Protein AF-A0A956IWG9-F1 (afdb_monomer)

Mean predicted aligned error: 9.51 Å

pLDDT: mean 83.29, std 15.36, range [44.06, 97.94]

Foldseek 3Di:
DDPVVVVVPDDPPPDDDPDADDDDPPDDPVACCVVCLVVVLVVQLVVVCVVQLPDQVSLLVVLLVLLVVLLVVLVVVPDPVSVVVNVVSVVCNVCSVVDDSVRSSVVSSVSSSVVSPVVSDDDGVVVVVVVVVVD

Nearest PDB structures (foldseek):
  7f6j-assembly1_C  TM=3.309E-01  e=4.260E+00  Homo sapiens

Radius of gyration: 18.9 Å; Cα contacts (8 Å, |Δi|>4): 73; chains: 1; bounding box: 48×25×48 Å

Sequence (135 aa):
MSLLTRFLQSPPVRVPTLFPPRVGPGDPRIYSFNSERPRIIDDLVLRVVESHGRDEERLLFALNEAANAEVRRLATQRDAEAEVSLDHWRRLLRRLGKMSHVERVEALKKTVRHMGEDIAGNFDVRVFRATRRMV

Solvent-accessible surface area (backbone atoms only — not comparable to full-atom values): 8062 Å² total; per-residue (Å²): 135,59,74,68,58,56,60,74,69,48,79,79,83,84,73,81,76,90,72,74,81,83,84,57,94,88,58,65,72,67,62,54,39,64,80,47,42,64,58,55,40,50,54,50,31,51,54,51,44,68,73,32,52,78,44,66,67,56,33,51,49,52,53,50,51,52,36,54,53,49,40,57,55,29,70,71,65,78,43,77,69,33,53,57,51,33,54,53,34,52,51,49,63,75,42,53,89,76,48,52,70,69,56,48,42,53,47,49,44,52,51,46,38,54,52,43,52,59,74,65,57,85,60,48,65,66,55,55,56,53,54,64,73,76,110

Structure (mmCIF, N/CA/C/O backbone):
data_AF-A0A956IWG9-F1
#
_entry.id   AF-A0A956IWG9-F1
#
loop_
_atom_site.group_PDB
_atom_site.id
_atom_site.type_symbol
_atom_site.label_atom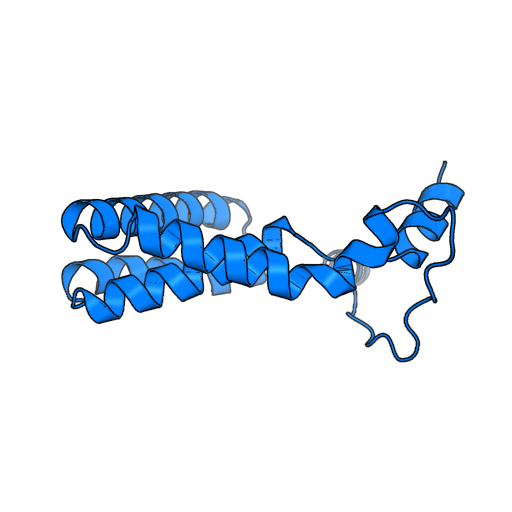_id
_atom_site.label_alt_id
_atom_site.label_comp_id
_atom_site.label_asym_id
_atom_site.label_entity_id
_atom_site.label_seq_id
_atom_site.pdbx_PDB_ins_code
_atom_site.Cartn_x
_atom_site.Cartn_y
_atom_site.Cartn_z
_atom_site.occupancy
_atom_site.B_iso_or_equiv
_atom_site.auth_seq_id
_atom_site.auth_comp_id
_atom_site.auth_asym_id
_atom_site.auth_atom_id
_atom_site.pdbx_PDB_model_num
ATOM 1 N N . MET A 1 1 ? 32.267 13.675 8.436 1.00 49.84 1 MET A N 1
ATOM 2 C CA . MET A 1 1 ? 31.565 12.991 7.326 1.00 49.84 1 MET A CA 1
ATOM 3 C C . MET A 1 1 ? 31.831 13.773 6.050 1.00 49.84 1 MET A C 1
ATOM 5 O O . MET A 1 1 ? 31.579 14.970 6.039 1.00 49.84 1 MET A O 1
ATOM 9 N N . SER A 1 2 ? 32.440 13.143 5.044 1.00 61.84 2 SER A N 1
ATOM 10 C CA . SER A 1 2 ? 32.896 13.804 3.811 1.00 61.84 2 SER A CA 1
ATOM 11 C C . SER A 1 2 ? 31.713 14.170 2.904 1.00 61.84 2 SER A C 1
ATOM 13 O O . SER A 1 2 ? 30.726 13.438 2.839 1.00 61.84 2 SER A O 1
ATOM 15 N N . LEU A 1 3 ? 31.807 15.286 2.173 1.00 55.19 3 LEU A N 1
ATOM 16 C CA . LEU A 1 3 ? 30.798 15.703 1.184 1.00 55.19 3 LEU A CA 1
ATOM 17 C C . LEU A 1 3 ? 30.562 14.629 0.104 1.00 55.19 3 LEU A C 1
ATOM 19 O O . LEU A 1 3 ? 29.446 14.486 -0.392 1.00 55.19 3 LEU A O 1
ATOM 23 N N . LEU A 1 4 ? 31.583 13.814 -0.184 1.00 51.97 4 LEU A N 1
ATOM 24 C CA . LEU A 1 4 ? 31.503 12.673 -1.101 1.00 51.97 4 LEU A CA 1
ATOM 25 C C . LEU A 1 4 ? 30.541 11.585 -0.606 1.00 51.97 4 LEU A C 1
ATOM 27 O O . LEU A 1 4 ? 29.819 10.989 -1.400 1.00 51.97 4 LEU A O 1
ATOM 31 N N . THR A 1 5 ? 30.482 11.353 0.709 1.00 52.03 5 THR A N 1
ATOM 32 C CA . THR A 1 5 ? 29.608 10.332 1.303 1.00 52.03 5 THR A CA 1
ATOM 33 C C . THR A 1 5 ? 28.138 10.739 1.200 1.00 52.03 5 THR A C 1
ATOM 35 O O . THR A 1 5 ? 27.286 9.900 0.936 1.00 52.03 5 THR A O 1
ATOM 38 N N . ARG A 1 6 ? 27.845 12.042 1.311 1.00 51.81 6 ARG A N 1
ATOM 39 C CA . ARG A 1 6 ? 26.487 12.589 1.167 1.00 51.81 6 ARG A CA 1
ATOM 40 C C . ARG A 1 6 ? 25.982 12.529 -0.278 1.00 51.81 6 ARG A C 1
ATOM 42 O O . ARG A 1 6 ? 24.798 12.293 -0.499 1.00 51.81 6 ARG A O 1
ATOM 49 N N . PHE A 1 7 ? 26.871 12.710 -1.256 1.00 55.41 7 PHE A N 1
ATOM 50 C CA . PHE A 1 7 ? 26.516 12.656 -2.676 1.00 55.41 7 PHE A CA 1
ATOM 51 C C . PHE A 1 7 ? 26.162 11.232 -3.133 1.00 55.41 7 PHE A C 1
ATOM 53 O O . PHE A 1 7 ? 25.203 11.048 -3.873 1.00 55.41 7 PHE A O 1
ATOM 60 N N . LEU A 1 8 ? 26.877 10.219 -2.631 1.00 52.12 8 LEU A N 1
ATOM 61 C CA . LEU A 1 8 ? 26.615 8.805 -2.938 1.00 52.12 8 LEU A CA 1
ATOM 62 C C . LEU A 1 8 ? 25.385 8.229 -2.215 1.00 52.12 8 LEU A C 1
ATOM 64 O O . LEU A 1 8 ? 24.833 7.229 -2.658 1.00 52.12 8 LEU A O 1
ATOM 68 N N . GLN A 1 9 ? 24.965 8.847 -1.109 1.00 51.97 9 GLN A N 1
ATOM 69 C CA . GLN A 1 9 ? 23.773 8.468 -0.336 1.00 51.97 9 GLN A CA 1
ATOM 70 C C . GLN A 1 9 ? 22.507 9.223 -0.762 1.00 51.97 9 GLN A C 1
ATOM 72 O O . GLN A 1 9 ? 21.431 8.972 -0.226 1.00 51.97 9 GLN A O 1
ATOM 77 N N . SER A 1 10 ? 22.622 10.171 -1.694 1.00 44.06 10 SER A N 1
ATOM 78 C CA . SER A 1 10 ? 21.462 10.887 -2.219 1.00 44.06 10 SER A CA 1
ATOM 79 C C . SER A 1 10 ? 20.753 10.006 -3.253 1.00 44.06 10 SER A C 1
ATOM 81 O O . SER A 1 10 ? 21.434 9.445 -4.118 1.00 44.06 10 SER A O 1
ATOM 83 N N . PRO A 1 11 ? 19.415 9.867 -3.206 1.00 50.22 11 PRO A N 1
ATOM 84 C CA . PRO A 1 11 ? 18.691 9.111 -4.218 1.00 50.22 11 PRO A CA 1
ATOM 85 C C . PRO A 1 11 ? 19.010 9.674 -5.611 1.00 50.22 11 PRO A C 1
ATOM 87 O O . PRO A 1 11 ? 19.141 10.896 -5.765 1.00 50.22 11 PRO A O 1
ATOM 90 N N . PRO A 1 12 ? 19.161 8.815 -6.636 1.00 55.59 12 PRO A N 1
ATOM 91 C CA . PRO A 1 12 ? 19.492 9.272 -7.975 1.00 55.59 12 PRO A CA 1
ATOM 92 C C . PRO A 1 12 ? 18.440 10.275 -8.450 1.00 55.59 12 PRO A C 1
ATOM 94 O O . PRO A 1 12 ? 17.234 10.039 -8.331 1.00 55.59 12 PRO A O 1
ATOM 97 N N . VAL A 1 13 ? 18.903 11.404 -8.992 1.00 57.25 13 VAL A N 1
ATOM 98 C CA . VAL A 1 13 ? 18.034 12.440 -9.557 1.00 57.25 13 VAL A CA 1
ATOM 99 C C . VAL A 1 13 ? 17.146 11.797 -10.625 1.00 57.25 13 VAL A C 1
ATOM 101 O O . VAL A 1 13 ? 17.630 11.346 -11.665 1.00 57.25 13 VAL A O 1
ATOM 104 N N . ARG A 1 14 ? 15.833 11.736 -10.363 1.00 51.31 14 ARG A N 1
ATOM 105 C CA . ARG A 1 14 ? 14.840 11.215 -11.312 1.00 51.31 14 ARG A CA 1
ATOM 106 C C . ARG A 1 14 ? 14.662 12.226 -12.443 1.00 51.31 14 ARG A C 1
ATOM 108 O O . ARG A 1 14 ? 13.842 13.135 -12.353 1.00 51.31 14 ARG A O 1
ATOM 115 N N . VAL A 1 15 ? 15.451 12.086 -13.504 1.00 58.12 15 VAL A N 1
ATOM 116 C CA . VAL A 1 15 ? 15.302 12.903 -14.714 1.00 58.12 15 VAL A CA 1
ATOM 117 C C . VAL A 1 15 ? 14.038 12.491 -15.484 1.00 58.12 15 VAL A C 1
ATOM 119 O O . VAL A 1 15 ? 13.871 11.303 -15.777 1.00 58.12 15 VAL A O 1
ATOM 122 N N . PRO A 1 16 ? 13.134 13.432 -15.823 1.00 49.38 16 PRO A N 1
ATOM 123 C CA . PRO A 1 16 ? 11.939 13.118 -16.597 1.00 49.38 16 PRO A CA 1
ATOM 124 C C . PRO A 1 16 ? 12.315 12.593 -17.988 1.00 49.38 16 PRO A C 1
ATOM 126 O O . PRO A 1 16 ? 13.198 13.117 -18.669 1.00 49.38 16 PRO A O 1
ATOM 129 N N . THR A 1 17 ? 11.641 11.525 -18.412 1.00 56.94 17 THR A N 1
ATOM 130 C CA . THR A 1 17 ? 11.917 10.854 -19.687 1.00 56.94 17 THR A CA 1
ATOM 131 C C . THR A 1 17 ? 11.162 11.562 -20.806 1.00 56.94 17 THR A C 1
ATOM 133 O O . THR A 1 17 ? 10.007 11.247 -21.066 1.00 56.94 17 THR A O 1
ATOM 136 N N . LEU A 1 18 ? 11.806 12.528 -21.466 1.00 52.56 18 LEU A N 1
ATOM 137 C CA . LEU A 1 18 ? 11.186 13.287 -22.564 1.00 52.56 18 LEU A CA 1
ATOM 138 C C . LEU A 1 18 ? 10.935 12.433 -23.823 1.00 52.56 18 LEU A C 1
ATOM 140 O O . LEU A 1 18 ? 10.049 12.752 -24.608 1.00 52.56 18 LEU A O 1
ATOM 144 N N . PHE A 1 19 ? 11.671 11.328 -23.995 1.00 57.78 19 PHE A N 1
ATOM 145 C CA . PHE A 1 19 ? 11.532 10.408 -25.128 1.00 57.78 19 PHE A CA 1
ATOM 146 C C . PHE A 1 19 ? 11.693 8.957 -24.657 1.00 57.78 19 PHE A C 1
ATOM 148 O O . PHE A 1 19 ? 12.826 8.476 -24.551 1.00 57.78 19 PHE A O 1
ATOM 155 N N . PRO A 1 20 ? 10.603 8.246 -24.322 1.00 59.19 20 PRO A N 1
ATOM 156 C CA . PRO A 1 20 ? 10.705 6.829 -24.008 1.00 59.19 20 PRO A CA 1
ATOM 157 C C . PRO A 1 20 ? 11.199 6.068 -25.253 1.00 59.19 20 PRO A C 1
ATOM 159 O O . PRO A 1 20 ? 10.729 6.342 -26.363 1.00 59.19 20 PRO A O 1
ATOM 162 N N . PRO A 1 21 ? 12.160 5.138 -25.113 1.00 61.34 21 PRO A N 1
ATOM 163 C CA . PRO A 1 21 ? 12.604 4.317 -26.232 1.00 61.34 21 PRO A CA 1
ATOM 164 C C . PRO A 1 21 ? 11.411 3.541 -26.809 1.00 61.34 21 PRO A C 1
ATOM 166 O O . PRO A 1 21 ? 10.657 2.913 -26.067 1.00 61.34 21 PRO A O 1
ATOM 169 N N . ARG A 1 22 ? 11.222 3.598 -28.134 1.00 65.69 22 ARG A N 1
ATOM 170 C CA . ARG A 1 22 ? 10.182 2.818 -28.819 1.00 65.69 22 ARG A CA 1
ATOM 171 C C . ARG A 1 22 ? 10.560 1.337 -28.769 1.00 65.69 22 ARG A C 1
ATOM 173 O O . ARG A 1 22 ? 11.588 0.963 -29.322 1.00 65.69 22 ARG A O 1
ATOM 180 N N . VAL A 1 23 ? 9.728 0.536 -28.107 1.00 70.19 23 VAL A N 1
ATOM 181 C CA . VAL A 1 23 ? 9.832 -0.930 -28.070 1.00 70.19 23 VAL A CA 1
ATOM 182 C C . VAL A 1 23 ? 9.416 -1.478 -29.438 1.00 70.19 23 VAL A C 1
ATOM 184 O O . VAL A 1 23 ? 8.355 -1.113 -29.948 1.00 70.19 23 VAL A O 1
ATOM 187 N N . GLY A 1 24 ? 10.264 -2.301 -30.052 1.00 76.31 24 GLY A N 1
ATOM 188 C CA . GLY A 1 24 ? 10.036 -2.922 -31.356 1.00 76.31 24 GLY A CA 1
ATOM 189 C C . GLY A 1 24 ? 9.672 -4.412 -31.267 1.00 76.31 24 GLY A C 1
ATOM 190 O O . GLY A 1 24 ? 9.815 -5.035 -30.211 1.00 76.31 24 GLY A O 1
ATOM 191 N N . PRO A 1 25 ? 9.214 -5.027 -32.374 1.00 77.31 25 PRO A N 1
ATOM 192 C CA . PRO A 1 25 ? 9.000 -6.472 -32.440 1.00 77.31 25 PRO A CA 1
ATOM 193 C C . PRO A 1 25 ? 10.298 -7.240 -32.134 1.00 77.31 25 PRO A C 1
ATOM 195 O O . PRO A 1 25 ? 11.316 -7.011 -32.782 1.00 77.31 25 PRO A O 1
ATOM 198 N N . GLY A 1 26 ? 10.260 -8.153 -31.157 1.00 82.31 26 GLY A N 1
ATOM 199 C CA . GLY A 1 26 ? 11.416 -8.959 -30.729 1.00 82.31 26 GLY A CA 1
ATOM 200 C C . G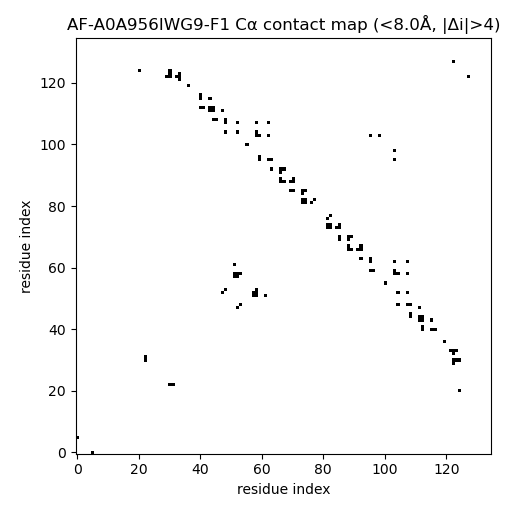LY A 1 26 ? 12.174 -8.421 -29.509 1.00 82.31 26 GLY A C 1
ATOM 201 O O . GLY A 1 26 ? 13.041 -9.122 -28.987 1.00 82.31 26 GLY A O 1
ATOM 202 N N . ASP A 1 27 ? 11.831 -7.229 -29.013 1.00 81.12 27 ASP A N 1
ATOM 203 C CA . ASP A 1 27 ? 12.395 -6.718 -27.763 1.00 81.12 27 ASP A CA 1
ATOM 204 C C . ASP A 1 27 ? 11.909 -7.524 -26.539 1.00 81.12 27 ASP A C 1
ATOM 206 O O . ASP A 1 27 ? 10.779 -8.029 -26.519 1.00 81.12 27 ASP A O 1
ATOM 210 N N . PRO A 1 28 ? 12.726 -7.631 -25.471 1.00 81.12 28 PRO A N 1
ATOM 211 C CA . PRO A 1 28 ? 12.291 -8.201 -24.202 1.00 81.12 28 PRO A CA 1
ATOM 212 C C . PRO A 1 28 ? 11.020 -7.530 -23.665 1.00 81.12 28 PRO A C 1
ATOM 214 O O . PRO A 1 28 ? 10.952 -6.306 -23.565 1.00 81.12 28 PRO A O 1
ATOM 217 N N . ARG A 1 29 ? 10.046 -8.333 -23.206 1.00 78.75 29 ARG A N 1
ATOM 218 C CA . ARG A 1 29 ? 8.776 -7.831 -22.633 1.00 78.75 29 ARG A CA 1
ATOM 219 C C . ARG A 1 29 ? 8.964 -6.827 -21.495 1.00 78.75 29 ARG A C 1
ATOM 221 O O . ARG A 1 29 ? 8.167 -5.915 -21.338 1.00 78.75 29 ARG A O 1
ATOM 228 N N . ILE A 1 30 ? 10.042 -6.951 -20.725 1.00 78.38 30 ILE A N 1
ATOM 229 C CA . ILE A 1 30 ? 10.341 -6.028 -19.624 1.00 78.38 30 ILE A CA 1
ATOM 230 C C . ILE A 1 30 ? 10.554 -4.573 -20.099 1.00 78.38 30 ILE A C 1
ATOM 232 O O . ILE A 1 30 ? 10.467 -3.650 -19.298 1.00 78.38 30 ILE A O 1
ATOM 236 N N . TYR A 1 31 ? 10.778 -4.332 -21.398 1.00 79.81 31 TYR A N 1
ATOM 237 C CA . TYR A 1 31 ? 10.925 -2.981 -21.950 1.00 79.81 31 TYR A CA 1
ATOM 238 C C . TYR A 1 31 ? 9.597 -2.220 -22.061 1.00 79.81 31 TYR A C 1
ATOM 240 O O . TYR A 1 31 ? 9.607 -0.995 -21.947 1.00 79.81 31 TYR A O 1
ATOM 248 N N . SER A 1 32 ? 8.459 -2.905 -22.236 1.00 78.12 32 SER A N 1
ATOM 249 C CA . SER A 1 32 ? 7.130 -2.267 -22.228 1.00 78.12 32 SER A CA 1
ATOM 250 C C . SER A 1 32 ? 6.560 -2.095 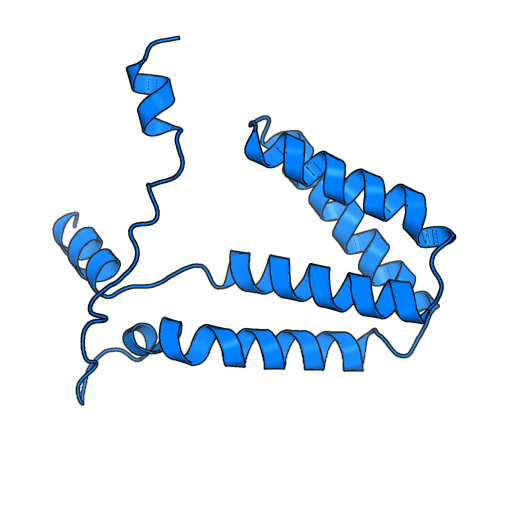-20.817 1.00 78.12 32 SER A C 1
ATOM 252 O O . SER A 1 32 ? 5.578 -1.371 -20.639 1.00 78.12 32 SER A O 1
ATOM 254 N N . PHE A 1 33 ? 7.203 -2.678 -19.798 1.00 82.44 33 PHE A N 1
ATOM 255 C CA . PHE A 1 33 ? 6.691 -2.733 -18.429 1.00 82.44 33 PHE A CA 1
ATOM 256 C C . PHE A 1 33 ? 6.292 -1.367 -17.868 1.00 82.44 33 PHE A C 1
ATOM 258 O O . PHE A 1 33 ? 5.197 -1.240 -17.337 1.00 82.44 33 PHE A O 1
ATOM 265 N N . ASN A 1 34 ? 7.107 -0.317 -18.028 1.00 82.31 34 ASN A N 1
ATOM 266 C CA . ASN A 1 34 ? 6.766 1.009 -17.487 1.00 82.31 34 ASN A CA 1
ATOM 267 C C . ASN A 1 34 ? 5.466 1.589 -18.068 1.00 82.31 34 ASN A C 1
ATOM 269 O O . ASN A 1 34 ? 4.798 2.362 -17.385 1.00 82.31 34 ASN A O 1
ATOM 273 N N . SER A 1 35 ? 5.107 1.232 -19.306 1.00 83.62 35 SER A N 1
ATOM 274 C CA . SER A 1 35 ? 3.850 1.672 -19.926 1.00 83.62 35 SER A CA 1
ATOM 275 C C . SER A 1 35 ? 2.636 0.910 -19.385 1.00 83.62 35 SER A C 1
ATOM 277 O O . SER A 1 35 ? 1.551 1.472 -19.268 1.00 83.62 35 SER A O 1
ATOM 279 N N . GLU A 1 36 ? 2.833 -0.348 -18.988 1.00 85.25 36 GLU A N 1
ATOM 280 C CA . GLU A 1 36 ? 1.804 -1.224 -18.416 1.00 85.25 36 GLU A CA 1
ATOM 281 C C . GLU A 1 36 ? 1.701 -1.081 -16.886 1.00 85.25 36 GLU A C 1
ATOM 283 O O . GLU A 1 36 ? 0.664 -1.378 -16.293 1.00 85.25 36 GLU A O 1
ATOM 288 N N . ARG A 1 37 ? 2.763 -0.582 -16.241 1.00 87.50 37 ARG A N 1
ATOM 289 C CA . ARG A 1 37 ? 2.934 -0.493 -14.786 1.00 87.50 37 ARG A CA 1
ATOM 290 C C . ARG A 1 37 ? 1.755 0.175 -14.069 1.00 87.50 37 ARG A C 1
ATOM 292 O O . ARG A 1 37 ? 1.289 -0.422 -13.101 1.00 87.50 37 ARG A O 1
ATOM 299 N N . PRO A 1 38 ? 1.230 1.345 -14.494 1.00 89.56 38 PRO A N 1
ATOM 300 C CA . PRO A 1 38 ? 0.084 1.954 -13.817 1.00 89.56 38 PRO A CA 1
ATOM 301 C C . PRO A 1 38 ? -1.136 1.029 -13.786 1.00 89.56 38 PRO A C 1
ATOM 303 O O . PRO A 1 38 ? -1.722 0.829 -12.728 1.00 89.56 38 PRO A O 1
ATOM 306 N N . ARG A 1 39 ? -1.447 0.382 -14.916 1.00 89.94 39 ARG A N 1
ATOM 307 C CA . ARG A 1 39 ? -2.574 -0.551 -15.028 1.00 89.94 39 ARG A CA 1
ATOM 308 C C . ARG A 1 39 ? -2.389 -1.777 -14.137 1.00 89.94 39 ARG A C 1
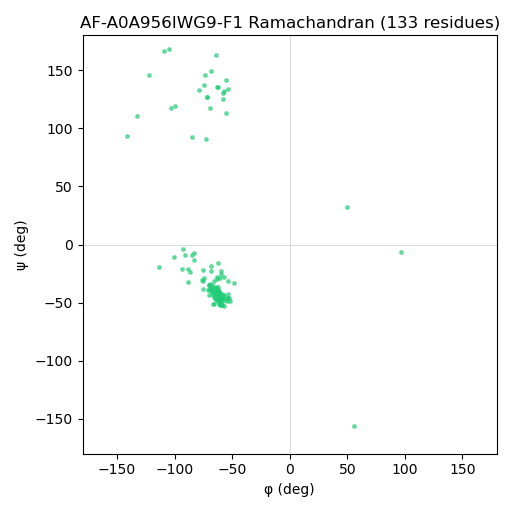ATOM 310 O O . ARG A 1 39 ? -3.329 -2.187 -13.470 1.00 89.94 39 ARG A O 1
ATOM 317 N N . ILE A 1 40 ? -1.183 -2.343 -14.103 1.00 90.06 40 ILE A N 1
ATOM 318 C CA . ILE A 1 40 ? -0.868 -3.489 -13.236 1.00 90.06 40 ILE A CA 1
ATOM 319 C C . ILE A 1 40 ? -1.081 -3.121 -11.761 1.00 90.06 40 ILE A C 1
ATOM 321 O O . ILE A 1 40 ? -1.647 -3.907 -11.003 1.00 90.06 40 ILE A O 1
ATOM 325 N N . ILE A 1 41 ? -0.649 -1.925 -11.354 1.00 94.50 41 ILE A N 1
ATOM 326 C CA . ILE A 1 41 ? -0.821 -1.435 -9.981 1.00 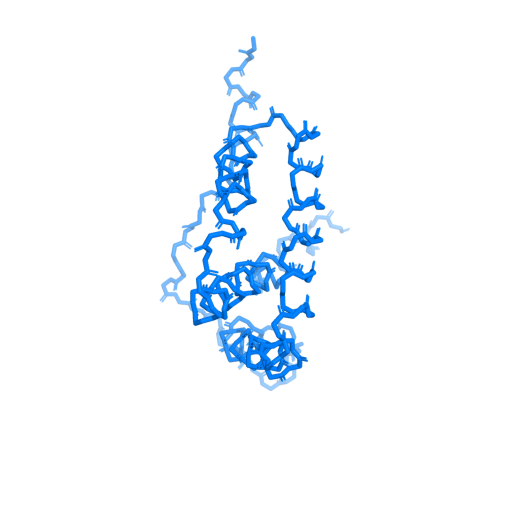94.50 41 ILE A CA 1
ATOM 327 C C . ILE A 1 41 ? -2.302 -1.182 -9.676 1.00 94.50 41 ILE A C 1
ATOM 329 O O . ILE A 1 41 ? -2.760 -1.529 -8.590 1.00 94.50 41 ILE A O 1
ATOM 333 N N . ASP A 1 42 ? -3.064 -0.628 -10.617 1.00 95.06 42 ASP A N 1
ATOM 334 C CA . ASP A 1 42 ? -4.507 -0.427 -10.454 1.00 95.06 42 ASP A CA 1
ATOM 335 C C . ASP A 1 42 ? -5.251 -1.759 -10.280 1.00 95.06 42 ASP A C 1
ATOM 337 O O . ASP A 1 42 ? -6.040 -1.903 -9.342 1.00 95.06 42 ASP A O 1
ATOM 341 N N . ASP A 1 43 ? -4.937 -2.757 -11.110 1.00 97.06 43 ASP A N 1
ATOM 342 C CA . ASP A 1 43 ? -5.500 -4.107 -11.011 1.00 97.06 43 ASP A CA 1
ATOM 343 C C . ASP A 1 43 ? -5.117 -4.782 -9.681 1.00 97.06 43 ASP A C 1
ATOM 345 O O . ASP A 1 43 ? -5.942 -5.457 -9.059 1.00 97.06 43 ASP A O 1
ATOM 349 N N . LEU A 1 44 ? -3.880 -4.587 -9.206 1.00 95.94 44 LEU A N 1
ATOM 350 C CA . LEU A 1 44 ? -3.426 -5.067 -7.898 1.00 95.94 44 LEU A CA 1
ATOM 351 C C . LEU A 1 44 ? -4.235 -4.435 -6.759 1.00 95.94 44 LEU A C 1
ATOM 353 O O . LEU A 1 44 ? -4.748 -5.153 -5.898 1.00 95.94 44 LEU A O 1
ATOM 357 N N . VAL A 1 45 ? -4.359 -3.104 -6.753 1.00 97.06 45 VAL A N 1
ATOM 358 C CA . VAL A 1 45 ? -5.114 -2.367 -5.729 1.00 97.06 45 VAL A CA 1
ATOM 359 C C . VAL A 1 45 ? -6.558 -2.851 -5.691 1.00 97.06 45 VAL A C 1
ATOM 361 O O . VAL A 1 45 ? -7.068 -3.139 -4.607 1.00 97.06 45 VAL A O 1
ATOM 364 N N . LEU A 1 46 ? -7.195 -2.991 -6.857 1.00 96.81 46 LEU A N 1
ATOM 365 C CA . LEU A 1 46 ? -8.564 -3.486 -6.964 1.00 96.81 46 LEU A CA 1
ATOM 366 C C . LEU A 1 46 ? -8.703 -4.871 -6.320 1.00 96.81 46 LEU A C 1
ATOM 368 O O . LEU A 1 46 ? -9.520 -5.043 -5.419 1.00 96.81 46 LEU A O 1
ATOM 372 N N . ARG A 1 47 ? -7.854 -5.831 -6.705 1.00 96.06 47 ARG A N 1
ATOM 373 C CA . ARG A 1 47 ? -7.910 -7.211 -6.192 1.00 96.06 47 ARG A CA 1
ATOM 374 C C . ARG A 1 47 ? -7.702 -7.293 -4.682 1.00 96.06 47 ARG A C 1
ATOM 376 O O . ARG A 1 47 ? -8.389 -8.056 -4.002 1.00 96.06 47 ARG A O 1
ATOM 383 N N . VAL A 1 48 ? -6.762 -6.521 -4.135 1.00 95.00 48 VAL A N 1
ATOM 384 C CA . VAL A 1 48 ? -6.506 -6.523 -2.686 1.00 95.00 48 VAL A CA 1
ATOM 385 C C . VAL A 1 48 ? -7.688 -5.923 -1.928 1.00 95.00 48 VAL A C 1
ATOM 387 O O . VAL A 1 48 ? -8.118 -6.484 -0.919 1.00 95.00 48 VAL A O 1
ATOM 390 N N . VAL A 1 49 ? -8.255 -4.824 -2.428 1.00 95.12 49 VAL A N 1
ATOM 391 C CA . VAL A 1 49 ? -9.435 -4.189 -1.827 1.00 95.12 49 VAL A CA 1
ATOM 392 C C . VAL A 1 49 ? -10.660 -5.094 -1.911 1.00 95.12 49 VAL A C 1
ATOM 394 O O . VAL A 1 49 ? -11.398 -5.194 -0.938 1.00 95.12 49 VAL A O 1
ATOM 397 N N . GLU A 1 50 ? -10.871 -5.806 -3.014 1.00 94.31 50 GLU A N 1
ATOM 398 C CA . GLU A 1 50 ? -11.964 -6.778 -3.128 1.00 94.31 50 GLU A CA 1
ATOM 399 C C . GLU A 1 50 ? -11.812 -7.943 -2.141 1.00 94.31 50 GLU A C 1
ATOM 401 O O . GLU A 1 50 ? -12.801 -8.386 -1.557 1.00 94.31 50 GLU A O 1
ATOM 406 N N . SER A 1 51 ? -10.578 -8.406 -1.924 1.00 93.06 51 SER A N 1
ATOM 407 C CA . SER A 1 51 ? -10.260 -9.538 -1.046 1.00 93.06 51 SER A CA 1
ATOM 408 C C . SER A 1 51 ? -10.334 -9.194 0.449 1.00 93.06 51 SER A C 1
ATOM 410 O O . SER A 1 51 ? -10.787 -10.013 1.248 1.00 93.06 51 SER A O 1
ATOM 412 N N . HIS A 1 52 ? -9.896 -7.993 0.844 1.00 91.81 52 HIS A N 1
ATOM 413 C CA . HIS A 1 52 ? -9.770 -7.604 2.258 1.00 91.81 52 HIS A CA 1
ATOM 414 C C . HIS A 1 52 ? -10.731 -6.497 2.691 1.00 91.81 52 HIS A C 1
ATOM 416 O O . HIS A 1 52 ? -10.965 -6.345 3.881 1.00 91.81 52 HIS A O 1
ATOM 422 N N . GLY A 1 53 ? -11.284 -5.717 1.764 1.00 90.06 53 GLY A N 1
ATOM 423 C CA . GLY A 1 53 ? -12.033 -4.499 2.066 1.00 90.06 53 GLY A CA 1
ATOM 424 C C . GLY A 1 53 ? -13.496 -4.703 2.446 1.00 90.06 53 GLY A C 1
ATOM 425 O O . GLY A 1 53 ? -14.125 -3.732 2.830 1.00 90.06 53 GLY A O 1
ATOM 426 N N . ARG A 1 54 ? -14.054 -5.917 2.337 1.00 91.56 54 ARG A N 1
ATOM 427 C CA . ARG A 1 54 ? -15.464 -6.193 2.690 1.00 91.56 54 ARG A CA 1
ATOM 428 C C . ARG A 1 54 ? -15.663 -6.560 4.157 1.00 91.56 54 ARG A C 1
ATOM 430 O O . ARG A 1 54 ? -16.707 -6.266 4.724 1.00 91.56 54 ARG A O 1
ATOM 437 N N . ASP A 1 55 ? -14.675 -7.222 4.743 1.00 94.19 55 ASP A N 1
ATOM 438 C CA . ASP A 1 55 ? -14.707 -7.704 6.120 1.00 94.19 55 ASP A CA 1
ATOM 439 C C . ASP A 1 55 ? -13.925 -6.724 6.997 1.00 94.19 55 ASP A C 1
ATOM 441 O O . ASP A 1 55 ? -12.744 -6.466 6.760 1.00 94.19 55 ASP A O 1
ATOM 445 N N . GLU A 1 56 ? -14.600 -6.131 7.981 1.00 93.56 56 GLU A N 1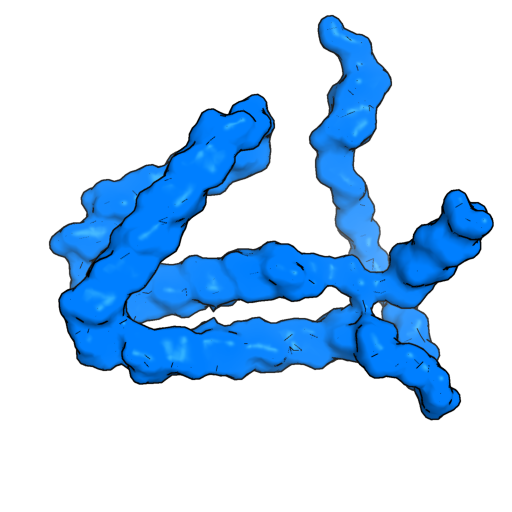
ATOM 446 C CA . GLU A 1 56 ? -14.016 -5.085 8.816 1.00 93.56 56 GLU A CA 1
ATOM 447 C C . GLU A 1 56 ? -12.860 -5.589 9.687 1.00 93.56 56 GLU A C 1
ATOM 449 O O . GLU A 1 56 ? -11.849 -4.890 9.810 1.00 93.56 56 GLU A O 1
ATOM 454 N N . GLU A 1 57 ? -12.974 -6.791 10.255 1.00 93.19 57 GLU A N 1
ATOM 455 C CA . GLU A 1 57 ? -11.932 -7.375 11.101 1.00 93.19 57 GLU A CA 1
ATOM 456 C C . GLU A 1 57 ? -10.718 -7.756 10.262 1.00 93.19 57 GLU A C 1
ATOM 458 O O . GLU A 1 57 ? -9.584 -7.424 10.615 1.00 93.19 57 GLU A O 1
ATOM 463 N N . ARG A 1 58 ? -10.944 -8.372 9.098 1.00 92.38 58 ARG A N 1
ATOM 464 C CA . ARG A 1 58 ? -9.874 -8.727 8.161 1.00 92.38 58 ARG A CA 1
ATOM 465 C C . ARG A 1 58 ? -9.161 -7.494 7.609 1.00 92.38 58 ARG A C 1
ATOM 467 O O . ARG A 1 58 ? -7.937 -7.510 7.467 1.00 92.38 58 ARG A O 1
ATOM 474 N N . LEU A 1 59 ? -9.903 -6.430 7.304 1.00 95.75 59 LEU A N 1
ATOM 475 C CA . LEU A 1 59 ? -9.355 -5.149 6.861 1.00 95.75 59 LEU A CA 1
ATOM 476 C C . LEU A 1 59 ? -8.488 -4.513 7.948 1.00 95.75 59 LEU A C 1
ATOM 478 O O . LEU A 1 59 ? -7.362 -4.083 7.684 1.00 95.75 59 LEU A O 1
ATOM 482 N N . LEU A 1 60 ? -9.011 -4.464 9.174 1.00 95.38 60 LEU A N 1
ATOM 483 C CA . LEU A 1 60 ? -8.304 -3.931 10.331 1.00 95.38 60 LEU A CA 1
ATOM 484 C C . LEU A 1 60 ? -7.023 -4.726 10.603 1.00 95.38 60 LEU A C 1
ATOM 486 O O . LEU A 1 60 ? -5.962 -4.127 10.787 1.00 95.38 60 LEU A O 1
ATOM 490 N N . PHE A 1 61 ? -7.113 -6.056 10.577 1.00 94.62 61 PHE A N 1
ATOM 491 C CA . PHE A 1 61 ? -5.981 -6.955 10.755 1.00 94.62 61 PHE A CA 1
ATOM 492 C C . PHE A 1 61 ? -4.901 -6.713 9.696 1.00 94.62 61 PHE A C 1
ATOM 494 O O . PHE A 1 61 ? -3.754 -6.460 10.056 1.00 94.62 61 PHE A O 1
ATOM 501 N N . ALA A 1 62 ? -5.269 -6.692 8.411 1.00 93.56 62 ALA A N 1
ATOM 502 C CA . ALA A 1 62 ? -4.323 -6.496 7.312 1.00 93.56 62 ALA A CA 1
ATOM 503 C C . ALA A 1 62 ? -3.598 -5.140 7.394 1.00 93.56 62 ALA A C 1
ATOM 505 O O . ALA A 1 62 ? -2.380 -5.068 7.229 1.00 93.56 62 ALA A O 1
ATOM 506 N N . LEU A 1 63 ? -4.326 -4.058 7.693 1.00 96.50 63 LEU A N 1
ATOM 507 C CA . LEU A 1 63 ? -3.730 -2.729 7.866 1.00 96.50 63 LEU A CA 1
ATOM 508 C C . LEU A 1 63 ? -2.803 -2.667 9.081 1.00 96.50 63 LEU A C 1
ATOM 510 O O . LEU A 1 63 ? -1.734 -2.059 9.012 1.00 96.50 63 LEU A O 1
ATOM 514 N N . ASN A 1 64 ? -3.199 -3.293 10.190 1.00 96.44 64 ASN A N 1
ATOM 515 C CA . ASN A 1 64 ? -2.385 -3.342 11.396 1.00 96.44 64 ASN A CA 1
ATOM 516 C C . ASN A 1 64 ? -1.103 -4.155 11.169 1.00 96.44 64 ASN A C 1
ATOM 518 O O . ASN A 1 64 ? -0.021 -3.720 11.564 1.00 96.44 64 ASN A O 1
ATOM 522 N N . GLU A 1 65 ? -1.205 -5.310 10.514 1.00 95.88 65 GLU A N 1
ATOM 523 C CA . GLU A 1 65 ? -0.068 -6.166 10.177 1.00 95.88 65 GLU A CA 1
ATOM 524 C C . GLU A 1 65 ? 0.926 -5.430 9.270 1.00 95.88 65 GLU A C 1
ATOM 526 O O . GLU A 1 65 ? 2.104 -5.320 9.622 1.00 95.88 65 GLU A O 1
ATOM 531 N N . ALA A 1 66 ? 0.440 -4.843 8.169 1.00 94.69 66 ALA A N 1
ATOM 532 C CA . ALA A 1 66 ? 1.262 -4.084 7.229 1.00 94.69 66 ALA A CA 1
ATOM 533 C C . ALA A 1 66 ? 1.971 -2.908 7.914 1.00 94.69 66 ALA A C 1
ATOM 535 O O . ALA A 1 66 ? 3.184 -2.741 7.787 1.00 94.69 66 ALA A O 1
ATOM 536 N N . ALA A 1 67 ? 1.239 -2.121 8.706 1.00 96.06 67 ALA A N 1
ATOM 537 C CA . ALA A 1 67 ? 1.816 -0.962 9.368 1.00 96.06 67 ALA A CA 1
ATOM 538 C C . ALA A 1 67 ? 2.837 -1.342 10.454 1.00 96.06 67 ALA A C 1
ATOM 540 O O . ALA A 1 67 ? 3.869 -0.683 10.579 1.00 96.06 67 ALA A O 1
ATOM 541 N N . ASN A 1 68 ? 2.610 -2.419 11.213 1.00 96.62 68 ASN A N 1
ATOM 542 C CA . ASN A 1 68 ? 3.602 -2.911 12.174 1.00 96.62 68 ASN A CA 1
ATOM 543 C C . ASN A 1 68 ? 4.854 -3.467 11.484 1.00 96.62 68 ASN A C 1
ATOM 545 O O . ASN A 1 68 ? 5.966 -3.246 11.971 1.00 96.62 68 ASN A O 1
ATOM 549 N N . ALA A 1 69 ? 4.696 -4.190 10.372 1.00 95.31 69 ALA A N 1
ATOM 550 C CA . ALA A 1 69 ? 5.820 -4.688 9.586 1.00 95.31 69 ALA A CA 1
ATOM 551 C C . ALA A 1 69 ? 6.693 -3.532 9.072 1.00 95.31 69 ALA A C 1
ATOM 553 O O . ALA A 1 69 ? 7.904 -3.536 9.299 1.00 95.31 69 ALA A O 1
ATOM 554 N N . GLU A 1 70 ? 6.074 -2.499 8.501 1.00 94.62 70 GLU A N 1
ATOM 555 C CA . GLU A 1 70 ? 6.798 -1.341 7.976 1.00 94.62 70 GLU A CA 1
ATOM 556 C C . GLU A 1 70 ? 7.445 -0.493 9.072 1.00 94.62 70 GLU A C 1
ATOM 558 O O . GLU A 1 70 ? 8.595 -0.084 8.923 1.00 94.62 70 GLU A O 1
ATOM 563 N N . VAL A 1 71 ? 6.788 -0.298 10.221 1.00 95.88 71 VAL A N 1
ATOM 564 C CA . VAL A 1 71 ? 7.419 0.364 11.378 1.00 95.88 71 VAL A CA 1
ATOM 565 C C . VAL A 1 71 ? 8.693 -0.366 11.807 1.00 95.88 71 VAL A C 1
ATOM 567 O O . VAL A 1 71 ? 9.705 0.286 12.070 1.00 95.88 71 VAL A O 1
ATOM 570 N N . ARG A 1 72 ? 8.670 -1.705 11.863 1.00 94.88 72 ARG A N 1
ATOM 571 C CA . ARG A 1 72 ? 9.853 -2.508 12.212 1.00 94.88 72 ARG A CA 1
ATOM 572 C C . ARG A 1 72 ? 10.957 -2.369 11.167 1.00 94.88 72 ARG A C 1
ATOM 574 O O . ARG A 1 72 ? 12.103 -2.130 11.540 1.00 94.88 72 ARG A O 1
ATOM 581 N N . ARG A 1 73 ? 10.616 -2.470 9.880 1.00 93.00 73 ARG A N 1
ATOM 582 C CA . ARG A 1 73 ? 11.565 -2.347 8.764 1.00 93.00 73 ARG A CA 1
ATOM 583 C C . ARG A 1 73 ? 12.235 -0.971 8.757 1.00 93.00 73 ARG A C 1
ATOM 585 O O . ARG A 1 73 ? 13.459 -0.878 8.786 1.00 93.00 73 ARG A O 1
ATOM 592 N N . LEU A 1 74 ? 11.448 0.099 8.818 1.00 93.56 74 LEU A N 1
ATOM 593 C CA . LEU A 1 74 ? 11.939 1.477 8.725 1.00 93.56 74 LEU A CA 1
ATOM 594 C C . LEU A 1 74 ? 12.755 1.902 9.949 1.00 93.56 74 LEU A C 1
ATOM 596 O O . LEU A 1 74 ? 13.746 2.616 9.810 1.00 93.56 74 LEU A O 1
ATOM 600 N N . ALA A 1 75 ? 12.413 1.408 11.144 1.00 91.38 75 ALA A N 1
ATOM 601 C CA . ALA A 1 75 ? 13.203 1.661 12.351 1.00 91.38 75 ALA A CA 1
ATOM 602 C C . ALA A 1 75 ? 14.655 1.147 12.245 1.00 91.38 75 ALA A C 1
ATOM 604 O O . ALA A 1 75 ? 15.533 1.645 12.955 1.00 91.38 75 ALA A O 1
ATOM 605 N N . THR A 1 76 ? 14.921 0.176 11.363 1.00 92.75 76 THR A N 1
ATOM 606 C CA . THR A 1 76 ? 16.276 -0.346 11.128 1.00 92.75 76 THR A CA 1
ATOM 607 C C . THR A 1 76 ? 17.091 0.429 10.089 1.00 92.75 76 THR A C 1
ATOM 609 O O . THR A 1 76 ? 18.315 0.407 10.187 1.00 92.75 76 THR A O 1
ATOM 612 N N . GLN A 1 77 ? 16.466 1.152 9.149 1.00 89.00 77 GLN A N 1
ATOM 613 C CA . GLN A 1 77 ? 17.175 1.845 8.056 1.00 89.00 77 GLN A CA 1
ATOM 614 C C . GLN A 1 77 ? 17.900 3.130 8.497 1.00 89.00 77 GLN A C 1
ATOM 616 O O . GLN A 1 77 ? 18.970 3.426 7.975 1.00 89.00 77 GLN A O 1
ATOM 621 N N . ARG A 1 78 ? 17.376 3.850 9.503 1.00 81.06 78 ARG A N 1
ATOM 622 C CA . ARG A 1 78 ? 17.996 5.048 10.123 1.00 81.06 78 ARG A CA 1
ATOM 623 C C . ARG A 1 78 ? 18.477 6.127 9.130 1.00 81.06 78 ARG A C 1
ATOM 625 O O . ARG A 1 78 ? 19.454 6.823 9.406 1.00 81.06 78 ARG A O 1
ATOM 632 N N . ASP A 1 79 ? 17.792 6.279 8.001 1.00 90.75 79 ASP A N 1
ATOM 633 C CA . ASP A 1 79 ? 17.998 7.373 7.049 1.00 90.75 79 ASP A CA 1
ATOM 634 C C . ASP A 1 79 ? 16.811 8.358 7.060 1.00 90.75 79 ASP A C 1
ATOM 636 O O . ASP A 1 79 ? 15.757 8.094 7.644 1.00 90.75 79 ASP A O 1
ATOM 640 N N . ALA A 1 80 ? 16.996 9.533 6.451 1.00 85.50 80 ALA A N 1
ATOM 641 C CA . ALA A 1 80 ? 16.006 10.613 6.497 1.00 85.50 80 ALA A CA 1
ATOM 642 C C . ALA A 1 80 ? 14.691 10.261 5.773 1.00 85.50 80 ALA A C 1
ATOM 644 O O . ALA A 1 80 ? 13.619 10.712 6.176 1.00 85.50 80 ALA A O 1
ATOM 645 N N . GLU A 1 81 ? 14.755 9.450 4.716 1.00 82.81 81 GLU A N 1
ATOM 646 C CA . GLU A 1 81 ? 13.569 8.984 3.988 1.00 82.81 81 GLU A CA 1
ATOM 647 C C . GLU A 1 81 ? 12.775 7.979 4.833 1.00 82.81 81 GLU A C 1
ATOM 649 O O . GLU A 1 81 ? 11.538 8.037 4.912 1.00 8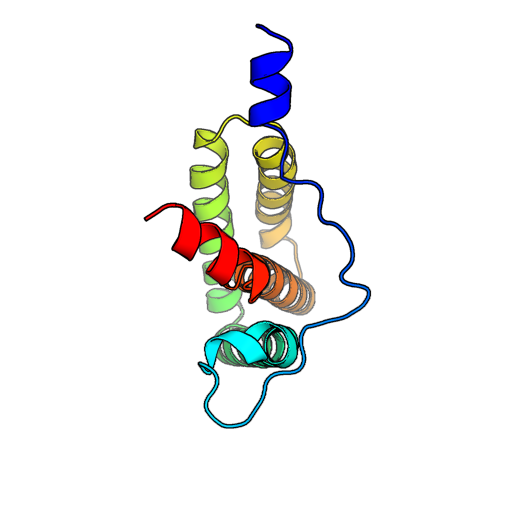2.81 81 GLU A O 1
ATOM 654 N N . ALA A 1 82 ? 13.492 7.114 5.548 1.00 88.25 82 ALA A N 1
ATOM 655 C CA . ALA A 1 82 ? 12.924 6.174 6.488 1.00 88.25 82 ALA A CA 1
ATOM 656 C C . ALA A 1 82 ? 12.265 6.881 7.677 1.00 88.25 82 ALA A C 1
ATOM 658 O O . ALA A 1 82 ? 11.200 6.443 8.103 1.00 88.25 82 ALA A O 1
ATOM 659 N N . GLU A 1 83 ? 12.820 7.987 8.185 1.00 89.19 83 GLU A N 1
ATOM 660 C CA . GLU A 1 83 ? 12.202 8.769 9.270 1.00 89.19 83 GLU A CA 1
ATOM 661 C C . GLU A 1 83 ? 10.837 9.351 8.876 1.00 89.19 83 GLU A C 1
ATOM 663 O O . GLU A 1 83 ? 9.863 9.219 9.626 1.00 89.19 83 GLU A O 1
ATOM 668 N N . VAL A 1 84 ? 10.738 9.944 7.682 1.00 88.75 84 VAL A N 1
ATOM 669 C CA . VAL A 1 84 ? 9.476 10.501 7.164 1.00 88.75 84 VAL A CA 1
ATOM 670 C C . VAL A 1 84 ? 8.433 9.398 6.984 1.00 88.75 84 VAL A C 1
ATOM 672 O O . VAL A 1 84 ? 7.287 9.529 7.430 1.00 88.75 84 VAL A O 1
ATOM 675 N N . SER A 1 85 ? 8.841 8.284 6.376 1.00 90.19 85 SER A N 1
ATOM 676 C CA . SER A 1 85 ? 7.972 7.127 6.156 1.00 90.19 85 SER A CA 1
ATOM 677 C C . SER A 1 85 ? 7.532 6.500 7.482 1.00 90.19 85 SER A C 1
ATOM 679 O O . SER A 1 85 ? 6.361 6.173 7.672 1.00 90.19 85 SER A O 1
ATOM 681 N N . LEU A 1 86 ? 8.437 6.397 8.456 1.00 93.69 86 LEU A N 1
ATOM 682 C CA . LEU A 1 86 ? 8.158 5.844 9.780 1.00 93.69 86 LEU A CA 1
ATOM 683 C C . LEU A 1 86 ? 7.095 6.661 10.521 1.00 93.69 86 LEU A C 1
ATOM 685 O O . LEU A 1 86 ? 6.204 6.088 11.155 1.00 93.69 86 LEU A O 1
ATOM 689 N N . ASP A 1 87 ? 7.153 7.991 10.436 1.00 93.94 87 ASP A N 1
ATOM 690 C CA . ASP A 1 87 ? 6.141 8.860 11.036 1.00 93.94 87 ASP A CA 1
ATOM 691 C C . ASP A 1 87 ? 4.771 8.724 10.347 1.00 93.94 87 ASP A C 1
ATOM 693 O O . ASP A 1 87 ? 3.730 8.761 11.009 1.00 93.94 87 ASP A O 1
ATOM 697 N N . HIS A 1 88 ? 4.739 8.500 9.030 1.00 93.38 88 HIS A N 1
ATOM 698 C CA . HIS A 1 88 ? 3.501 8.163 8.321 1.00 93.38 88 HIS A CA 1
ATOM 699 C C . HIS A 1 88 ? 2.862 6.876 8.876 1.00 93.38 88 HIS A C 1
ATOM 701 O O . HIS A 1 88 ? 1.702 6.894 9.300 1.00 93.38 88 HIS A O 1
ATOM 707 N N . TRP A 1 89 ? 3.626 5.784 8.966 1.00 95.94 89 TRP A N 1
ATOM 708 C CA . TRP A 1 89 ? 3.118 4.494 9.449 1.00 95.94 89 TRP A CA 1
ATOM 709 C C . TRP A 1 89 ? 2.694 4.521 10.920 1.00 95.94 89 TRP A C 1
ATOM 711 O O . TRP A 1 89 ? 1.643 3.986 11.283 1.00 95.94 89 TRP A O 1
ATOM 721 N N . ARG A 1 90 ? 3.452 5.216 11.778 1.00 96.25 90 ARG A N 1
ATOM 722 C CA . ARG A 1 90 ? 3.073 5.430 13.185 1.00 96.25 90 ARG A CA 1
ATOM 723 C C . ARG A 1 90 ? 1.759 6.195 13.312 1.00 96.25 90 ARG A C 1
ATOM 725 O O . ARG A 1 90 ? 0.940 5.863 14.170 1.00 96.25 90 ARG A O 1
ATOM 732 N N . ARG A 1 91 ? 1.536 7.212 12.474 1.00 95.88 91 ARG A N 1
ATOM 733 C CA . ARG A 1 91 ? 0.272 7.963 12.451 1.00 95.88 91 ARG A CA 1
ATOM 734 C C . ARG A 1 91 ? -0.901 7.103 11.990 1.00 95.88 91 ARG A C 1
ATOM 736 O O . ARG A 1 91 ? -1.971 7.212 12.592 1.00 95.88 91 ARG A O 1
ATOM 743 N N . LEU A 1 92 ? -0.702 6.233 10.997 1.00 95.69 92 LEU A N 1
ATOM 744 C CA . LEU A 1 92 ? -1.719 5.273 10.562 1.00 95.69 92 LEU A CA 1
ATOM 745 C C . LEU A 1 92 ? -2.125 4.339 11.713 1.00 95.69 92 LEU A C 1
ATOM 747 O O . LEU A 1 92 ? -3.305 4.295 12.055 1.00 95.69 92 LEU A O 1
ATOM 751 N N . LEU A 1 93 ? -1.160 3.693 12.383 1.00 96.12 93 LEU A N 1
ATOM 752 C CA . LEU A 1 93 ? -1.420 2.806 13.530 1.00 96.12 93 LEU A CA 1
ATOM 753 C C . LEU A 1 93 ? -2.230 3.492 14.638 1.00 96.12 93 LEU A C 1
ATOM 755 O O . LEU A 1 93 ? -3.214 2.940 15.124 1.00 96.12 93 LEU A O 1
ATOM 759 N N . ARG A 1 94 ? -1.859 4.725 15.011 1.00 96.12 94 ARG A N 1
ATOM 760 C CA . ARG A 1 94 ? -2.549 5.487 16.070 1.00 96.12 94 ARG A CA 1
ATOM 761 C C . ARG A 1 94 ? -4.006 5.814 15.733 1.00 96.12 94 ARG A C 1
ATOM 763 O O . ARG A 1 94 ? -4.816 5.986 16.643 1.00 96.12 94 ARG A O 1
ATOM 770 N N . ARG A 1 95 ? -4.335 5.968 14.448 1.00 96.69 95 ARG A N 1
ATOM 771 C CA . ARG A 1 95 ? -5.686 6.326 13.986 1.00 96.69 95 ARG A CA 1
ATOM 772 C C . ARG A 1 95 ? -6.542 5.118 13.631 1.00 96.69 95 ARG A C 1
ATOM 774 O O . ARG A 1 95 ? -7.760 5.250 13.650 1.00 96.69 95 ARG A O 1
ATOM 781 N N . LEU A 1 96 ? -5.940 3.966 13.348 1.00 94.81 96 LEU A N 1
ATOM 782 C CA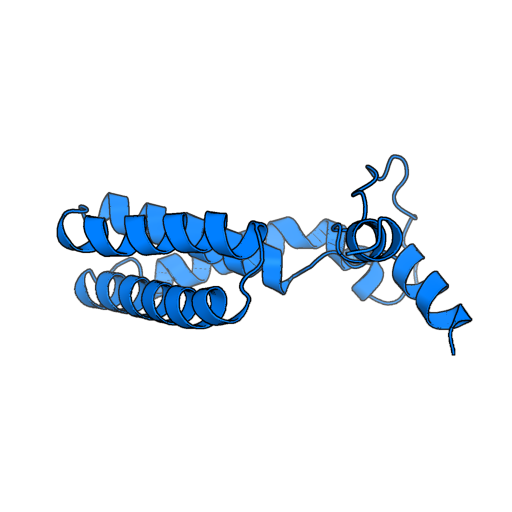 . LEU A 1 96 ? -6.608 2.813 12.745 1.00 94.81 96 LEU A CA 1
ATOM 783 C C . LEU A 1 96 ? -7.866 2.351 13.507 1.00 94.81 96 LEU A C 1
ATOM 785 O O . LEU A 1 96 ? -8.912 2.121 12.898 1.00 94.81 96 LEU A O 1
ATOM 789 N N . GLY A 1 97 ? -7.796 2.307 14.842 1.00 92.81 97 GLY A N 1
ATOM 790 C CA . GLY A 1 97 ? -8.931 1.932 15.696 1.00 92.81 97 GLY A CA 1
ATOM 791 C C . GLY A 1 97 ? -10.086 2.943 15.710 1.00 92.81 97 GLY A C 1
ATOM 792 O O . GLY A 1 97 ? -11.200 2.582 16.062 1.00 92.81 97 GLY A O 1
ATOM 793 N N . LYS A 1 98 ? -9.845 4.193 15.297 1.00 95.81 98 LYS A N 1
ATOM 794 C CA . LYS A 1 98 ? -10.851 5.272 15.242 1.00 95.81 98 LYS A CA 1
ATOM 795 C C . LYS A 1 98 ? -11.404 5.510 13.837 1.00 95.81 98 LYS A C 1
ATOM 797 O O . LYS A 1 98 ? -12.335 6.289 13.682 1.00 95.81 98 LYS A O 1
ATOM 802 N N . MET A 1 99 ? -10.795 4.902 12.822 1.00 97.38 99 MET A N 1
ATOM 803 C CA . MET A 1 99 ? -11.222 5.047 11.435 1.00 97.38 99 MET A CA 1
ATOM 804 C C . MET A 1 99 ? -12.493 4.241 11.184 1.00 97.38 99 MET A C 1
ATOM 806 O O . MET A 1 99 ? -12.592 3.093 11.610 1.00 97.38 99 MET A O 1
ATOM 810 N N . SER A 1 100 ? -13.429 4.830 10.452 1.00 97.19 100 SER A N 1
ATOM 811 C CA . SER A 1 100 ? -14.575 4.129 9.879 1.00 97.19 100 SER A CA 1
ATOM 812 C C . SER A 1 100 ? -14.134 3.081 8.853 1.00 97.19 100 SER A C 1
ATOM 814 O O . SER A 1 100 ? -13.024 3.130 8.315 1.00 97.19 100 SER A O 1
ATOM 816 N N . HIS A 1 101 ? -15.027 2.147 8.527 1.00 96.38 101 HIS A N 1
ATOM 817 C CA . HIS A 1 101 ? -14.780 1.140 7.497 1.00 96.38 101 HIS A CA 1
ATOM 818 C C . HIS A 1 101 ? -14.360 1.766 6.152 1.00 96.38 101 HIS A C 1
ATOM 820 O O . HIS A 1 101 ? -13.354 1.366 5.570 1.00 96.38 101 HIS A O 1
ATOM 826 N N . VAL A 1 102 ? -15.059 2.816 5.703 1.00 96.75 102 VAL A N 1
ATOM 827 C CA . VAL A 1 102 ? -14.738 3.537 4.457 1.00 96.75 102 VAL A CA 1
ATOM 828 C C . VAL A 1 102 ? -13.337 4.148 4.514 1.00 96.75 102 VAL A C 1
ATOM 830 O O . VAL A 1 102 ? -12.555 3.994 3.578 1.00 96.75 102 VAL A O 1
ATOM 833 N N . GLU A 1 103 ? -12.974 4.790 5.627 1.00 97.56 103 GLU A N 1
ATOM 834 C CA . GLU A 1 103 ? -11.627 5.344 5.801 1.00 97.56 103 GLU A CA 1
ATOM 835 C C . GLU A 1 103 ? -10.548 4.257 5.781 1.00 97.56 103 GLU A C 1
ATOM 837 O O . GLU A 1 103 ? -9.464 4.481 5.240 1.00 97.56 103 GLU A O 1
ATOM 842 N N . ARG A 1 104 ? -10.824 3.077 6.349 1.00 97.69 104 ARG A N 1
ATOM 843 C CA . ARG A 1 104 ? -9.896 1.939 6.311 1.00 97.69 104 ARG A CA 1
ATOM 844 C C . ARG A 1 104 ? -9.749 1.382 4.896 1.00 97.69 104 ARG A C 1
ATOM 846 O O . ARG A 1 104 ? -8.627 1.098 4.488 1.00 97.69 104 ARG A O 1
ATOM 853 N N . VAL A 1 105 ? -10.828 1.297 4.117 1.00 97.94 105 VAL A N 1
ATOM 854 C CA . VAL A 1 105 ? -10.759 0.892 2.701 1.00 97.94 105 VAL A CA 1
ATOM 855 C C . VAL A 1 105 ? -9.913 1.881 1.896 1.00 97.94 105 VAL A C 1
ATOM 857 O O . VAL A 1 105 ? -9.055 1.472 1.113 1.00 97.94 105 VAL A O 1
ATOM 860 N N . GLU A 1 106 ? -10.086 3.184 2.120 1.00 97.69 106 GLU A N 1
ATOM 861 C CA . GLU A 1 106 ? -9.269 4.209 1.464 1.00 97.69 106 GLU A CA 1
ATOM 862 C C . GLU A 1 106 ? -7.800 4.172 1.905 1.00 97.69 106 GLU A C 1
ATOM 864 O O . GLU A 1 106 ? -6.898 4.375 1.088 1.00 97.69 106 GLU A O 1
ATOM 869 N N . ALA A 1 107 ? -7.527 3.871 3.176 1.00 96.88 107 ALA A N 1
ATOM 870 C CA . ALA A 1 107 ? -6.163 3.642 3.636 1.00 96.88 107 ALA A CA 1
ATOM 871 C C . ALA A 1 107 ? -5.546 2.399 2.986 1.00 96.88 107 ALA A C 1
ATOM 873 O O . ALA A 1 107 ? -4.417 2.482 2.513 1.00 96.88 107 ALA A O 1
ATOM 874 N N . LEU A 1 108 ? -6.294 1.297 2.861 1.00 97.00 108 LEU A N 1
ATOM 875 C CA . LEU A 1 108 ? -5.834 0.090 2.173 1.00 97.00 108 LEU A CA 1
ATOM 876 C C . LEU A 1 108 ? -5.469 0.387 0.716 1.00 97.00 108 LEU A C 1
ATOM 878 O O . LEU A 1 108 ? -4.383 0.016 0.280 1.00 97.00 108 LEU A O 1
ATOM 882 N N . LYS A 1 109 ? -6.318 1.120 -0.018 1.00 97.50 109 LYS A N 1
ATOM 883 C CA . LYS A 1 109 ? -6.026 1.546 -1.399 1.00 97.50 109 LYS A CA 1
ATOM 884 C C . LYS A 1 109 ? -4.699 2.295 -1.497 1.00 97.50 109 LYS A C 1
ATOM 886 O O . LYS A 1 109 ? -3.876 1.984 -2.356 1.00 97.50 109 LYS A O 1
ATOM 891 N N . LYS A 1 110 ? -4.491 3.279 -0.618 1.00 96.00 110 LYS A N 1
ATOM 892 C CA . LYS A 1 110 ? -3.275 4.107 -0.601 1.00 96.00 110 LYS A CA 1
ATOM 893 C C . LYS A 1 110 ? -2.042 3.287 -0.237 1.00 96.00 110 LYS A C 1
ATOM 895 O O . LYS A 1 110 ? -1.030 3.392 -0.922 1.00 96.00 110 LYS A O 1
ATOM 900 N N . THR A 1 111 ? -2.145 2.450 0.791 1.00 94.88 111 THR A N 1
ATOM 901 C CA . THR A 1 111 ? -1.071 1.563 1.242 1.00 94.88 111 THR A CA 1
ATOM 902 C C . THR A 1 111 ? -0.654 0.590 0.143 1.00 94.88 111 THR A C 1
ATOM 904 O O . THR A 1 111 ? 0.522 0.536 -0.203 1.00 94.88 111 THR A O 1
ATOM 907 N N . VAL A 1 112 ? -1.606 -0.128 -0.457 1.00 96.00 112 VAL A N 1
ATOM 908 C CA . VAL A 1 112 ? -1.320 -1.112 -1.512 1.00 96.00 112 VAL A CA 1
ATOM 909 C C . VAL A 1 112 ? -0.748 -0.438 -2.750 1.00 96.00 112 VAL A C 1
ATOM 911 O O . VAL A 1 112 ? 0.196 -0.959 -3.334 1.00 96.00 112 VAL A O 1
ATOM 914 N N . ARG A 1 113 ? -1.264 0.737 -3.134 1.00 96.25 113 ARG A N 1
ATOM 915 C CA . ARG A 1 113 ? -0.704 1.507 -4.250 1.00 96.25 113 ARG A CA 1
ATOM 916 C C . ARG A 1 113 ? 0.741 1.898 -3.981 1.00 96.25 113 ARG A C 1
ATOM 918 O O . ARG A 1 113 ? 1.590 1.654 -4.826 1.00 96.25 113 ARG A O 1
ATOM 925 N N . HIS A 1 114 ? 1.018 2.466 -2.810 1.00 91.81 114 HIS A N 1
ATOM 926 C CA . HIS A 1 114 ? 2.362 2.895 -2.440 1.00 91.81 114 HIS A CA 1
ATOM 927 C C . HIS A 1 114 ? 3.352 1.722 -2.440 1.00 91.81 114 HIS A C 1
ATOM 929 O O . HIS A 1 114 ? 4.400 1.803 -3.074 1.00 91.81 114 HIS A O 1
ATOM 935 N N . MET A 1 115 ? 2.984 0.602 -1.811 1.00 90.62 115 MET A N 1
ATOM 936 C CA . MET A 1 115 ? 3.808 -0.610 -1.801 1.00 90.62 115 MET A CA 1
ATOM 937 C C . MET A 1 115 ? 3.967 -1.206 -3.205 1.00 90.62 115 MET A C 1
ATOM 939 O O . MET A 1 115 ? 5.059 -1.612 -3.584 1.00 90.62 115 MET A O 1
ATOM 943 N N . GLY A 1 116 ? 2.897 -1.236 -4.003 1.00 91.88 116 GLY A N 1
ATOM 944 C CA . GLY A 1 116 ? 2.934 -1.725 -5.380 1.00 91.88 116 GLY A CA 1
ATOM 945 C C . GLY A 1 116 ? 3.830 -0.875 -6.280 1.00 91.88 116 GLY A C 1
ATOM 946 O O . GLY A 1 116 ? 4.564 -1.417 -7.100 1.00 91.88 116 GLY A O 1
ATOM 947 N N . GLU A 1 117 ? 3.816 0.447 -6.106 1.00 91.44 117 GLU A N 1
ATOM 948 C CA . GLU A 1 117 ? 4.702 1.367 -6.819 1.00 91.44 117 GLU A CA 1
ATOM 949 C C . GLU A 1 117 ? 6.174 1.168 -6.450 1.00 91.44 117 GLU A C 1
ATOM 951 O O . GLU A 1 117 ? 7.022 1.218 -7.347 1.00 91.44 117 GLU A O 1
ATOM 956 N N . ASP A 1 118 ? 6.457 0.936 -5.167 1.00 86.75 118 ASP A N 1
ATOM 957 C CA . ASP A 1 118 ? 7.802 0.670 -4.654 1.00 86.75 118 ASP A CA 1
ATOM 958 C C . ASP A 1 118 ? 8.342 -0.671 -5.175 1.00 86.75 118 ASP A C 1
ATOM 960 O O . ASP A 1 118 ? 9.387 -0.712 -5.825 1.00 86.75 118 ASP A O 1
ATOM 964 N N . ILE A 1 119 ? 7.565 -1.751 -5.022 1.00 85.88 119 ILE A N 1
ATOM 965 C CA . ILE A 1 119 ? 7.923 -3.103 -5.483 1.00 85.88 119 ILE A CA 1
ATOM 966 C C . ILE A 1 119 ? 8.107 -3.149 -7.002 1.00 85.88 119 ILE A C 1
ATOM 968 O O . ILE A 1 119 ? 9.044 -3.778 -7.495 1.00 85.88 119 ILE A O 1
ATOM 972 N N . ALA A 1 120 ? 7.220 -2.498 -7.762 1.00 85.38 120 ALA A N 1
ATOM 973 C CA . ALA A 1 120 ? 7.323 -2.467 -9.218 1.00 85.38 120 ALA A CA 1
ATOM 974 C C . ALA A 1 120 ? 8.599 -1.755 -9.697 1.00 85.38 120 ALA A C 1
ATOM 976 O O . ALA A 1 120 ? 9.088 -2.049 -10.789 1.00 85.38 120 ALA A O 1
ATOM 977 N N . GLY A 1 121 ? 9.128 -0.809 -8.912 1.00 80.38 121 GLY A N 1
ATOM 978 C CA . GLY A 1 121 ? 10.279 0.003 -9.291 1.00 80.38 121 GLY A CA 1
ATOM 979 C C . GLY A 1 121 ? 10.069 0.751 -10.615 1.00 80.38 121 GLY A C 1
ATOM 980 O O . GLY A 1 121 ? 8.938 1.006 -11.034 1.00 80.38 121 GLY A O 1
ATOM 981 N N . ASN A 1 122 ? 11.171 1.111 -11.280 1.00 75.50 122 ASN A N 1
ATOM 982 C CA . ASN A 1 122 ? 11.183 1.679 -12.632 1.00 75.50 122 ASN A CA 1
ATOM 983 C C . ASN A 1 122 ? 12.240 0.950 -13.468 1.00 75.50 122 ASN A C 1
ATOM 985 O O . ASN A 1 122 ? 13.437 1.134 -13.240 1.00 75.50 122 ASN A O 1
ATOM 989 N N . PHE A 1 123 ? 11.819 0.151 -14.450 1.00 67.25 123 PHE A N 1
ATOM 990 C CA . PHE A 1 123 ? 12.746 -0.531 -15.355 1.00 67.25 123 PHE A CA 1
ATOM 991 C C . PHE A 1 123 ? 12.779 0.177 -16.708 1.00 67.25 123 PHE A C 1
ATOM 993 O O . PHE A 1 123 ? 11.773 0.231 -17.403 1.00 67.25 123 PHE A O 1
ATOM 1000 N N . ASP A 1 124 ? 13.926 0.719 -17.110 1.00 69.44 124 ASP A N 1
ATOM 1001 C CA . ASP A 1 124 ? 14.101 1.376 -18.411 1.00 69.44 124 ASP A CA 1
ATOM 1002 C C . ASP A 1 124 ? 15.233 0.696 -19.195 1.00 69.44 124 ASP A C 1
ATOM 1004 O O . ASP A 1 124 ? 16.241 0.277 -18.623 1.00 69.44 124 ASP A O 1
ATOM 1008 N N . VAL A 1 125 ? 15.099 0.629 -20.522 1.00 69.50 125 VAL A N 1
ATOM 1009 C CA . VAL A 1 125 ? 16.120 0.126 -21.461 1.00 69.50 125 VAL A CA 1
ATOM 1010 C C . VAL A 1 125 ? 17.500 0.745 -21.204 1.00 69.50 125 VAL A C 1
ATOM 1012 O O . VAL A 1 125 ? 18.525 0.092 -21.393 1.00 69.50 125 VAL A O 1
ATOM 1015 N N . ARG A 1 126 ? 17.556 2.001 -20.754 1.00 69.94 126 ARG A N 1
ATOM 1016 C CA . ARG A 1 126 ? 18.797 2.681 -20.363 1.00 69.94 126 ARG A CA 1
ATOM 1017 C C . ARG A 1 126 ? 19.488 1.998 -19.185 1.00 69.94 126 ARG A C 1
ATOM 1019 O O . ARG A 1 126 ? 20.701 1.827 -19.246 1.00 69.94 126 ARG A O 1
ATOM 1026 N N . VAL A 1 127 ? 18.732 1.574 -18.169 1.00 71.19 127 VAL A N 1
ATOM 1027 C CA . VAL A 1 127 ? 19.257 0.818 -17.019 1.00 71.19 127 VAL A CA 1
ATOM 1028 C C . VAL A 1 127 ? 19.823 -0.505 -17.510 1.00 71.19 127 VAL A C 1
ATOM 1030 O O . VAL A 1 127 ? 20.979 -0.801 -17.241 1.00 71.19 127 VAL A O 1
ATOM 1033 N N . PHE A 1 128 ? 19.075 -1.234 -18.343 1.00 71.44 128 PHE A N 1
ATOM 1034 C CA . PHE A 1 128 ? 19.565 -2.476 -18.943 1.00 71.44 128 PHE A CA 1
ATOM 1035 C C . PHE A 1 128 ? 20.874 -2.278 -19.723 1.00 71.44 128 PHE A C 1
ATOM 1037 O O . PHE A 1 128 ? 21.836 -3.023 -19.539 1.00 71.44 128 PHE A O 1
ATOM 1044 N N . ARG A 1 129 ? 20.943 -1.248 -20.57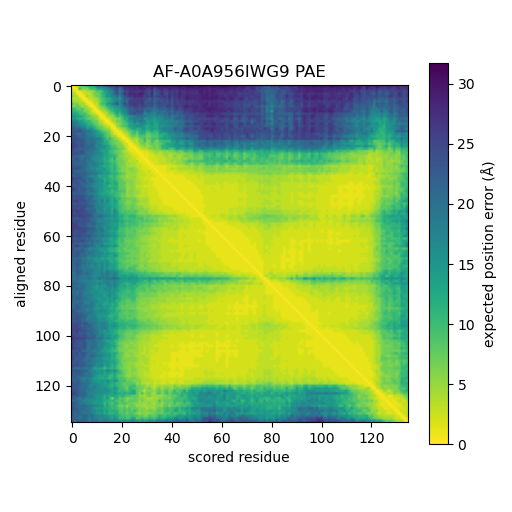8 1.00 76.81 129 ARG A N 1
ATOM 1045 C CA . ARG A 1 129 ? 22.154 -0.921 -21.349 1.00 76.81 129 ARG A CA 1
ATOM 1046 C C . ARG A 1 129 ? 23.322 -0.514 -20.454 1.00 76.81 129 ARG A C 1
ATOM 1048 O O . ARG A 1 129 ? 24.454 -0.861 -20.776 1.00 76.81 129 ARG A O 1
ATOM 1055 N N . ALA A 1 130 ? 23.065 0.226 -19.378 1.00 74.38 130 ALA A N 1
ATOM 1056 C CA . ALA A 1 130 ? 24.084 0.613 -18.411 1.00 74.38 130 ALA A CA 1
ATOM 1057 C C . ALA A 1 130 ? 24.623 -0.618 -17.673 1.00 74.38 130 ALA A C 1
ATOM 1059 O O . ALA A 1 130 ? 25.826 -0.851 -17.705 1.00 74.38 130 ALA A O 1
ATOM 1060 N N . THR A 1 131 ? 23.744 -1.456 -17.115 1.00 75.00 131 THR A N 1
ATOM 1061 C CA . THR A 1 131 ? 24.125 -2.692 -16.418 1.00 75.00 131 THR A CA 1
ATOM 1062 C C . THR A 1 131 ? 24.893 -3.639 -17.334 1.00 75.00 131 THR A C 1
ATOM 1064 O O . THR A 1 131 ? 25.932 -4.142 -16.934 1.00 75.00 131 THR A O 1
ATOM 1067 N N . ARG A 1 132 ? 24.464 -3.816 -18.592 1.00 75.88 132 ARG A N 1
ATOM 1068 C CA . ARG A 1 132 ? 25.170 -4.657 -19.575 1.00 75.88 132 ARG A CA 1
ATOM 1069 C C . ARG A 1 132 ? 26.606 -4.199 -19.861 1.00 75.88 132 ARG A C 1
ATOM 1071 O O . ARG A 1 132 ? 27.402 -5.011 -20.296 1.00 75.88 132 ARG A O 1
ATOM 1078 N N . ARG A 1 133 ? 26.938 -2.918 -19.677 1.00 69.94 133 ARG A N 1
ATOM 1079 C CA . ARG A 1 133 ? 28.313 -2.410 -19.861 1.00 69.94 133 ARG A CA 1
ATOM 1080 C C . ARG A 1 133 ? 29.199 -2.616 -18.632 1.00 69.94 133 ARG A C 1
ATOM 1082 O O . ARG A 1 133 ? 30.398 -2.391 -18.725 1.00 69.94 133 ARG A O 1
ATOM 1089 N N . MET A 1 134 ? 28.605 -2.949 -17.488 1.00 68.12 134 MET A N 1
ATOM 1090 C CA . MET A 1 134 ? 29.312 -3.147 -16.220 1.00 68.12 134 MET A CA 1
ATOM 1091 C C . MET A 1 134 ? 29.745 -4.602 -15.998 1.00 68.12 134 MET A C 1
ATOM 1093 O O . MET A 1 134 ? 30.476 -4.863 -15.046 1.00 68.12 134 MET A O 1
ATOM 1097 N N . VAL A 1 135 ? 29.287 -5.524 -16.847 1.00 49.91 135 VAL A N 1
ATOM 1098 C CA . VAL A 1 135 ? 29.636 -6.953 -16.859 1.00 49.91 135 VAL A CA 1
ATOM 1099 C C . VAL A 1 135 ? 30.348 -7.268 -18.163 1.00 49.91 135 VAL A C 1
ATOM 1101 O O . VAL A 1 135 ? 31.289 -8.083 -18.124 1.00 49.91 135 VAL A O 1
#

Secondary structure (DSSP, 8-state):
--HHHHHHTSPP-----SSPPPP-TTS-GGGTHHHHHHHHHHHHHHHHHHHHSS-HHHHHHHHHHHHHHHHHHHHHH-SHHHHHHHHHHHHHHHHHTTS-HHHHHHHHHHHHHHHHHHHH----HHHHHHHHT--